Protein AF-A0A512NQJ3-F1 (afdb_monomer)

InterPro domains:
  IPR060101 SAM-like helix-hairpin-helix tandem [PF14520] (62-95)

Structure (mmCIF, N/CA/C/O backbone):
data_AF-A0A512NQJ3-F1
#
_entry.id   AF-A0A512NQJ3-F1
#
loop_
_atom_site.group_PDB
_atom_site.id
_atom_site.type_symbol
_atom_site.label_atom_id
_atom_site.label_alt_id
_atom_site.label_comp_id
_atom_site.label_asym_id
_atom_site.label_entity_id
_atom_site.label_seq_id
_atom_site.pdbx_PDB_ins_code
_atom_site.Cartn_x
_atom_site.Cartn_y
_atom_site.Cartn_z
_atom_site.occupancy
_atom_site.B_iso_or_equiv
_atom_site.auth_seq_id
_atom_site.auth_comp_id
_atom_site.auth_asym_id
_atom_site.auth_atom_id
_atom_site.pdbx_PDB_model_num
ATOM 1 N N . MET A 1 1 ? 47.624 7.031 15.031 1.00 38.72 1 MET A N 1
ATOM 2 C CA . MET A 1 1 ? 46.966 7.604 13.838 1.00 38.72 1 MET A CA 1
ATOM 3 C C . MET A 1 1 ? 46.244 6.471 13.135 1.00 38.72 1 MET A C 1
ATOM 5 O O . MET A 1 1 ? 46.886 5.537 12.681 1.00 38.72 1 MET A O 1
ATOM 9 N N . THR A 1 2 ? 44.918 6.468 13.208 1.00 45.22 2 THR A N 1
ATOM 10 C CA . THR A 1 2 ? 44.038 5.406 12.703 1.00 45.22 2 THR A CA 1
ATOM 11 C C . THR A 1 2 ? 44.011 5.401 11.178 1.00 45.22 2 THR A C 1
ATOM 13 O O . THR A 1 2 ? 43.742 6.432 10.567 1.00 45.22 2 THR A O 1
ATOM 16 N N . HIS A 1 3 ? 44.282 4.242 10.576 1.00 44.31 3 HIS A N 1
ATOM 17 C CA . HIS A 1 3 ? 44.116 4.017 9.144 1.00 44.31 3 HIS A CA 1
ATOM 18 C C . HIS A 1 3 ? 42.622 4.003 8.800 1.00 44.31 3 HIS A C 1
ATOM 20 O O . HIS A 1 3 ? 41.854 3.204 9.339 1.00 44.31 3 HIS A O 1
ATOM 26 N N . ASP A 1 4 ? 42.233 4.929 7.929 1.00 43.72 4 ASP A N 1
ATOM 27 C CA . ASP A 1 4 ? 40.879 5.102 7.420 1.00 43.72 4 ASP A CA 1
ATOM 28 C C . ASP A 1 4 ? 40.497 3.909 6.530 1.00 43.72 4 ASP A C 1
ATOM 30 O O . ASP A 1 4 ? 41.112 3.629 5.498 1.00 43.72 4 ASP A O 1
ATOM 34 N N . GLY A 1 5 ? 39.513 3.141 6.995 1.00 44.75 5 GLY A N 1
ATOM 35 C CA . GLY A 1 5 ? 38.993 1.972 6.305 1.00 44.75 5 GLY A CA 1
ATOM 36 C C . GLY A 1 5 ? 38.141 2.387 5.113 1.00 44.75 5 GLY A C 1
ATOM 37 O O . GLY A 1 5 ? 36.971 2.732 5.276 1.00 44.75 5 GLY A O 1
ATOM 38 N N . SER A 1 6 ? 38.712 2.270 3.913 1.00 49.16 6 SER A N 1
ATOM 39 C CA . SER A 1 6 ? 37.994 2.336 2.639 1.00 49.16 6 SER A CA 1
ATOM 40 C C . SER A 1 6 ? 36.882 1.286 2.589 1.00 49.16 6 SER A C 1
ATOM 42 O O . SER A 1 6 ? 37.095 0.133 2.219 1.00 49.16 6 SER A O 1
ATOM 44 N N . ARG A 1 7 ? 35.667 1.694 2.962 1.00 50.38 7 ARG A N 1
ATOM 45 C CA . ARG A 1 7 ? 34.440 0.937 2.712 1.00 50.38 7 ARG A CA 1
ATOM 46 C C . ARG A 1 7 ? 33.935 1.286 1.317 1.00 50.38 7 ARG A C 1
ATOM 48 O O . ARG A 1 7 ? 33.217 2.256 1.108 1.00 50.38 7 ARG A O 1
ATOM 55 N N . ASN A 1 8 ? 34.348 0.457 0.371 1.00 40.22 8 ASN A N 1
ATOM 56 C CA . ASN A 1 8 ? 33.602 0.051 -0.814 1.00 40.22 8 ASN A CA 1
ATOM 57 C C . ASN A 1 8 ? 32.075 0.092 -0.601 1.00 40.22 8 ASN A C 1
ATOM 59 O O . ASN A 1 8 ? 31.448 -0.864 -0.143 1.00 40.22 8 ASN A O 1
ATOM 63 N N . VAL A 1 9 ? 31.461 1.211 -0.985 1.00 37.66 9 VAL A N 1
ATOM 64 C CA . VAL A 1 9 ? 30.009 1.333 -1.102 1.00 37.66 9 VAL A CA 1
ATOM 65 C C . VAL A 1 9 ? 29.605 0.602 -2.379 1.00 37.66 9 VAL A C 1
ATOM 67 O O . VAL A 1 9 ? 29.498 1.193 -3.452 1.00 37.66 9 VAL A O 1
ATOM 70 N N . SER A 1 10 ? 29.414 -0.715 -2.279 1.00 43.06 10 SER A N 1
ATOM 71 C CA . SER A 1 10 ? 28.680 -1.480 -3.284 1.00 43.06 10 SER A CA 1
ATOM 72 C C . SER A 1 10 ? 27.276 -0.893 -3.363 1.00 43.06 10 SER A C 1
ATOM 74 O O . SER A 1 10 ? 26.396 -1.219 -2.566 1.00 43.06 10 SER A O 1
ATOM 76 N N . GLY A 1 11 ? 27.088 0.030 -4.306 1.00 42.88 11 GLY A N 1
ATOM 77 C CA . GLY A 1 11 ? 25.801 0.586 -4.679 1.00 42.88 11 GLY A CA 1
ATOM 78 C C . GLY A 1 11 ? 24.922 -0.526 -5.228 1.00 42.88 11 GLY A C 1
ATOM 79 O O . GLY A 1 11 ? 24.830 -0.714 -6.439 1.00 42.88 11 GLY A O 1
ATOM 80 N N . SER A 1 12 ? 24.271 -1.264 -4.329 1.00 46.34 12 SER A N 1
ATOM 81 C CA . SER A 1 12 ? 23.175 -2.166 -4.654 1.00 46.34 12 SER A CA 1
ATOM 82 C C . SER A 1 12 ? 21.998 -1.299 -5.090 1.00 46.34 12 SER A C 1
ATOM 84 O O . SER A 1 12 ? 21.125 -0.907 -4.313 1.00 46.34 12 SER A O 1
ATOM 86 N N . SER A 1 13 ? 22.055 -0.880 -6.353 1.00 47.25 13 SER A N 1
ATOM 87 C CA . SER A 1 13 ? 20.999 -0.148 -7.024 1.00 47.25 13 SER A CA 1
ATOM 88 C C . SER A 1 13 ? 19.839 -1.115 -7.216 1.00 47.25 13 SER A C 1
ATOM 90 O O . SER A 1 13 ? 19.710 -1.772 -8.245 1.00 47.25 13 SER A O 1
ATOM 92 N N . CYS A 1 14 ? 18.980 -1.210 -6.204 1.00 45.72 14 CYS A N 1
ATOM 93 C CA . CYS A 1 14 ? 17.673 -1.852 -6.293 1.00 45.72 14 CYS A CA 1
ATOM 94 C C . CYS A 1 14 ? 16.736 -1.006 -7.177 1.00 45.72 14 CYS A C 1
ATOM 96 O O . CYS A 1 14 ? 15.685 -0.546 -6.715 1.00 45.72 14 CYS A O 1
ATOM 98 N N . ASN A 1 15 ? 17.138 -0.754 -8.427 1.00 46.62 15 ASN A N 1
ATOM 99 C CA . ASN A 1 15 ? 16.336 -0.072 -9.429 1.00 46.62 15 ASN A CA 1
ATOM 100 C C . ASN A 1 15 ? 15.987 -1.038 -10.576 1.00 46.62 15 ASN A C 1
ATOM 102 O O . ASN A 1 15 ? 16.748 -1.149 -11.539 1.00 46.62 15 ASN A O 1
ATOM 106 N N . PRO A 1 16 ? 14.829 -1.717 -10.501 1.00 52.59 16 PRO A N 1
ATOM 107 C CA . PRO A 1 16 ? 14.355 -2.586 -11.576 1.00 52.59 16 PRO A CA 1
ATOM 108 C C . PRO A 1 16 ? 13.912 -1.816 -12.835 1.00 52.59 16 PRO A C 1
ATOM 110 O O . PRO A 1 16 ? 13.623 -2.442 -13.847 1.00 52.59 16 PRO A O 1
ATOM 113 N N . TYR A 1 17 ? 13.899 -0.478 -12.809 1.00 45.09 17 TYR A N 1
ATOM 114 C CA . TYR A 1 17 ? 13.427 0.371 -13.907 1.00 45.09 17 TYR A CA 1
ATOM 115 C C . TYR A 1 17 ? 14.551 1.178 -14.595 1.00 45.09 17 TYR A C 1
ATOM 117 O O . TYR A 1 17 ? 14.289 1.944 -15.517 1.00 45.09 17 TYR A O 1
ATOM 125 N N . ARG A 1 18 ? 15.822 1.013 -14.180 1.00 43.06 18 ARG A N 1
ATOM 126 C CA . ARG A 1 18 ? 17.003 1.704 -14.754 1.00 43.06 18 ARG A CA 1
ATOM 127 C C . ARG A 1 18 ? 17.745 0.867 -15.802 1.00 43.06 18 ARG A C 1
ATOM 129 O O . ARG A 1 18 ? 18.964 0.963 -15.922 1.00 43.06 18 ARG A O 1
ATOM 136 N N . ARG A 1 19 ? 17.045 0.022 -16.557 1.00 45.81 19 ARG A N 1
ATOM 137 C CA . ARG A 1 19 ? 17.604 -0.603 -17.763 1.00 45.81 19 ARG A CA 1
ATOM 138 C C . ARG A 1 19 ? 16.768 -0.174 -18.957 1.00 45.81 19 ARG A C 1
ATOM 140 O O . ARG A 1 19 ? 15.673 -0.680 -19.169 1.00 45.81 19 ARG A O 1
ATOM 147 N N . LYS A 1 20 ? 17.302 0.772 -19.736 1.00 47.50 20 LYS A N 1
ATOM 148 C CA . LYS A 1 20 ? 16.845 0.992 -21.109 1.00 47.50 20 LYS A CA 1
ATOM 149 C C . LYS A 1 20 ? 16.975 -0.346 -21.849 1.00 47.50 20 LYS A C 1
ATOM 151 O O . LYS A 1 20 ? 18.078 -0.875 -21.933 1.00 47.50 20 LYS A O 1
ATOM 156 N N . GLY A 1 21 ? 15.860 -0.874 -22.352 1.00 45.66 21 GLY A N 1
ATOM 157 C CA . GLY A 1 21 ? 15.870 -1.880 -23.417 1.00 45.66 21 GLY A CA 1
ATOM 158 C C . GLY A 1 21 ? 15.548 -3.333 -23.064 1.00 45.66 21 GLY A C 1
ATOM 159 O O . GLY A 1 21 ? 15.767 -4.178 -23.920 1.00 45.66 21 GLY A O 1
ATOM 160 N N . VAL A 1 22 ? 15.020 -3.669 -21.882 1.00 40.53 22 VAL A N 1
ATOM 161 C CA . VAL A 1 22 ? 14.538 -5.044 -21.639 1.00 40.53 22 VAL A CA 1
ATOM 162 C C . VAL A 1 22 ? 13.214 -5.011 -20.894 1.00 40.53 22 VAL A C 1
ATOM 164 O O . VAL A 1 22 ? 13.116 -4.411 -19.826 1.00 40.53 22 VAL A O 1
ATOM 167 N N . GLN A 1 23 ? 12.210 -5.671 -21.470 1.00 48.53 23 GLN A N 1
ATOM 168 C CA . GLN A 1 23 ? 10.960 -6.057 -20.829 1.00 48.53 23 GLN A CA 1
ATOM 169 C C . GLN A 1 23 ? 11.293 -6.814 -19.529 1.00 48.53 23 GLN A C 1
ATOM 171 O O . GLN A 1 23 ? 11.617 -7.998 -19.540 1.00 48.53 23 GLN A O 1
ATOM 176 N N . GLY A 1 24 ? 11.349 -6.084 -18.414 1.00 40.19 24 GLY A N 1
ATOM 177 C CA . GLY A 1 24 ? 11.672 -6.622 -17.095 1.00 40.19 24 GLY A CA 1
ATOM 178 C C . GLY A 1 24 ? 10.499 -7.415 -16.520 1.00 40.19 24 GLY A C 1
ATOM 179 O O . GLY A 1 24 ? 9.352 -7.173 -16.902 1.00 40.19 24 GLY A O 1
ATOM 180 N N . PRO A 1 25 ? 10.769 -8.373 -15.620 1.00 40.25 25 PRO A N 1
ATOM 181 C CA . PRO A 1 25 ? 9.851 -9.452 -15.317 1.00 40.25 25 PRO A CA 1
ATOM 182 C C . PRO A 1 25 ? 8.610 -8.914 -14.618 1.00 40.25 25 PRO A C 1
ATOM 184 O O . PRO A 1 25 ? 8.671 -8.278 -13.562 1.00 40.25 25 PRO A O 1
ATOM 187 N N . ILE A 1 26 ? 7.474 -9.228 -15.229 1.00 46.56 26 ILE A N 1
ATOM 188 C CA . ILE A 1 26 ? 6.162 -9.206 -14.609 1.00 46.56 26 ILE A CA 1
ATOM 189 C C . ILE A 1 26 ? 6.304 -9.959 -13.284 1.00 46.56 26 ILE A C 1
ATOM 191 O O . ILE A 1 26 ? 6.735 -11.114 -13.256 1.00 46.56 26 ILE A O 1
ATOM 195 N N . ILE A 1 27 ? 5.965 -9.305 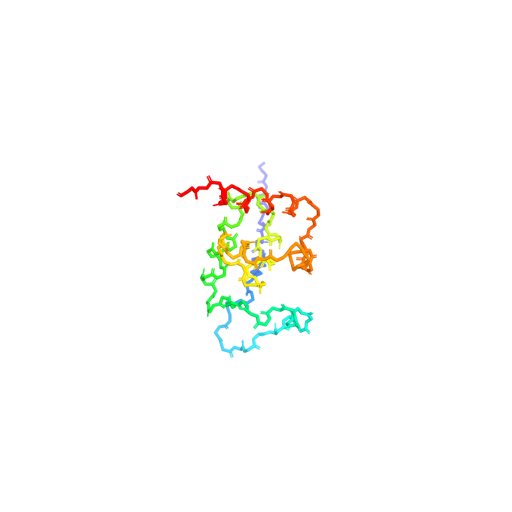-12.172 1.00 44.53 27 ILE A N 1
ATOM 196 C CA . ILE A 1 27 ? 5.646 -9.996 -10.923 1.00 44.53 27 ILE A CA 1
ATOM 197 C C . ILE A 1 27 ? 4.419 -10.856 -11.251 1.00 44.53 27 ILE A C 1
ATOM 199 O O . ILE A 1 27 ? 3.278 -10.425 -11.107 1.00 44.53 27 ILE A O 1
ATOM 203 N N . SER A 1 28 ? 4.685 -12.058 -11.764 1.00 46.81 28 SER A N 1
ATOM 204 C CA . SER A 1 28 ? 3.757 -12.984 -12.425 1.00 46.81 28 SER A CA 1
ATOM 205 C C . SER A 1 28 ? 2.675 -13.554 -11.494 1.00 46.81 28 SER A C 1
ATOM 207 O O . SER A 1 28 ? 1.936 -14.448 -11.888 1.00 46.81 28 SER A O 1
ATOM 209 N N . GLY A 1 29 ? 2.572 -13.061 -10.256 1.00 42.25 29 GLY A N 1
ATOM 210 C CA . GLY A 1 29 ? 1.616 -13.538 -9.255 1.00 42.25 29 GLY A CA 1
ATOM 211 C C . GLY A 1 29 ? 0.575 -12.516 -8.785 1.00 42.25 29 GLY A C 1
ATOM 212 O O . GLY A 1 29 ? -0.388 -12.921 -8.148 1.00 42.25 29 GLY A O 1
ATOM 213 N N . PHE A 1 30 ? 0.727 -11.213 -9.070 1.00 46.03 30 PHE A N 1
ATOM 214 C CA . PHE A 1 30 ? -0.210 -10.173 -8.579 1.00 46.03 30 PHE A CA 1
ATOM 215 C C . PHE A 1 30 ? -1.141 -9.603 -9.665 1.00 46.03 30 PHE A C 1
ATOM 217 O O . PHE A 1 30 ? -2.010 -8.763 -9.422 1.00 46.03 30 PHE A O 1
ATOM 224 N N . GLU A 1 31 ? -0.962 -10.064 -10.897 1.00 47.69 31 GLU A N 1
ATOM 225 C CA . GLU A 1 31 ? -1.637 -9.530 -12.079 1.00 47.69 31 GLU A CA 1
ATOM 226 C C . GLU A 1 31 ? -3.121 -9.931 -12.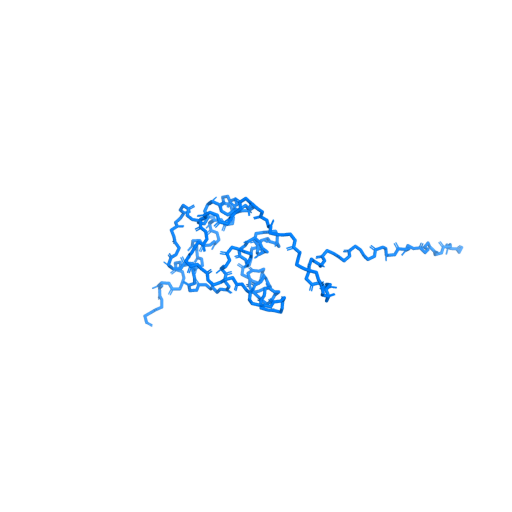171 1.00 47.69 31 GLU A C 1
ATOM 228 O O . GLU A 1 31 ? -3.890 -9.334 -12.920 1.00 47.69 31 GLU A O 1
ATOM 233 N N . ALA A 1 32 ? -3.560 -10.902 -11.363 1.00 45.62 32 ALA A N 1
ATOM 234 C CA . ALA A 1 32 ? -4.920 -11.429 -11.422 1.00 45.62 32 ALA A CA 1
ATOM 235 C C . ALA A 1 32 ? -5.987 -10.521 -10.772 1.00 45.62 32 ALA A C 1
ATOM 237 O O . ALA A 1 32 ? -7.134 -10.563 -11.208 1.00 45.62 32 ALA A O 1
ATOM 238 N N . MET A 1 33 ? -5.641 -9.675 -9.787 1.00 46.41 33 MET A N 1
ATOM 239 C CA . MET A 1 33 ? -6.625 -8.841 -9.057 1.00 46.41 33 MET A CA 1
ATOM 240 C C . MET A 1 33 ? -6.563 -7.340 -9.386 1.00 46.41 33 MET A C 1
ATOM 242 O O . MET A 1 33 ? -7.425 -6.580 -8.967 1.00 46.41 33 MET A O 1
ATOM 246 N N . SER A 1 34 ? -5.573 -6.894 -10.163 1.00 50.50 34 SER A N 1
ATOM 247 C CA . SER A 1 34 ? -5.314 -5.470 -10.450 1.00 50.50 34 SER A CA 1
ATOM 248 C C . SER A 1 34 ? -5.968 -4.953 -11.740 1.00 50.50 34 SER A C 1
ATOM 250 O O . SER A 1 34 ? -5.681 -3.837 -12.167 1.00 50.50 34 SER A O 1
ATOM 252 N N . ARG A 1 35 ? -6.871 -5.730 -12.357 1.00 48.91 35 ARG A N 1
ATOM 253 C CA . ARG A 1 35 ? -7.390 -5.506 -13.725 1.00 48.91 35 ARG A CA 1
ATOM 254 C C . ARG A 1 35 ? -8.111 -4.167 -13.969 1.00 48.91 35 ARG A C 1
ATOM 256 O O . ARG A 1 35 ? -8.402 -3.870 -15.119 1.00 48.91 35 ARG A O 1
ATOM 263 N N . VAL A 1 36 ? -8.372 -3.356 -12.940 1.00 56.59 36 VAL A N 1
ATOM 264 C CA . VAL A 1 36 ? -9.073 -2.060 -13.064 1.00 56.59 36 VAL A CA 1
ATOM 265 C C . VAL A 1 36 ? -8.161 -0.847 -12.800 1.00 56.59 36 VAL A C 1
ATOM 267 O O . VAL A 1 36 ? -8.533 0.276 -13.126 1.00 56.59 36 VAL A O 1
ATOM 270 N N . ARG A 1 37 ? -6.952 -1.022 -12.242 1.00 66.25 37 ARG A N 1
ATOM 271 C CA . ARG A 1 37 ? -6.116 0.115 -11.805 1.00 66.25 37 ARG A CA 1
ATOM 272 C C . ARG A 1 37 ? -5.021 0.467 -12.804 1.00 66.25 37 ARG A C 1
ATOM 274 O O . ARG A 1 37 ? -4.314 -0.405 -13.305 1.00 66.25 37 ARG A O 1
ATOM 281 N N . HIS A 1 38 ? -4.855 1.767 -13.044 1.00 71.50 38 HIS A N 1
ATOM 282 C CA . HIS A 1 38 ? -3.806 2.311 -13.900 1.00 71.50 38 HIS A CA 1
ATOM 283 C C . HIS A 1 38 ? -2.426 2.006 -13.296 1.00 71.50 38 HIS A C 1
ATOM 285 O O . HIS A 1 38 ? -2.046 2.562 -12.263 1.00 71.50 38 HIS A O 1
ATOM 291 N N . LYS A 1 39 ? -1.675 1.093 -13.925 1.00 76.38 39 LYS A N 1
ATOM 292 C CA . LYS A 1 39 ? -0.279 0.831 -13.552 1.00 76.38 39 LYS A CA 1
ATOM 293 C C . LYS A 1 39 ? 0.558 2.083 -13.852 1.00 76.38 39 LYS A C 1
ATOM 295 O O . LYS A 1 39 ? 0.296 2.746 -14.853 1.00 76.38 39 LYS A O 1
ATOM 300 N N . PRO A 1 40 ? 1.565 2.410 -13.023 1.00 76.75 40 PRO A N 1
ATOM 301 C CA . PRO A 1 40 ? 2.448 3.530 -13.312 1.00 76.75 40 PRO A CA 1
ATOM 302 C C . PRO A 1 40 ? 3.107 3.326 -14.680 1.00 76.75 40 PRO A C 1
ATOM 304 O O . PRO A 1 40 ? 3.682 2.274 -14.960 1.00 76.75 40 PRO A O 1
ATOM 307 N N . SER A 1 41 ? 3.001 4.345 -15.523 1.00 78.81 41 SER A N 1
ATOM 308 C CA . SER A 1 41 ? 3.490 4.359 -16.904 1.00 78.81 41 SER A CA 1
ATOM 309 C C . SER A 1 41 ? 4.997 4.624 -16.996 1.00 78.81 41 SER A C 1
ATOM 311 O O . SER A 1 41 ? 5.629 4.337 -18.011 1.00 78.81 41 SER A O 1
ATOM 313 N N . SER A 1 42 ? 5.589 5.148 -15.918 1.00 82.62 42 SER A N 1
ATOM 314 C CA . SER A 1 42 ? 7.002 5.512 -15.825 1.00 82.62 42 SER A CA 1
ATOM 315 C C . SER A 1 42 ? 7.575 5.220 -14.437 1.00 82.62 42 SER A C 1
ATOM 317 O O . SER A 1 42 ? 6.870 5.234 -13.423 1.00 82.62 42 SER A O 1
ATOM 319 N N . PHE A 1 43 ? 8.896 5.022 -14.385 1.00 82.19 43 PHE A N 1
ATOM 320 C CA . PHE A 1 43 ? 9.645 4.957 -13.131 1.00 82.19 43 PHE A CA 1
ATOM 321 C C . PHE A 1 43 ? 9.415 6.190 -12.259 1.00 82.19 43 PHE A C 1
ATOM 323 O O . PHE A 1 43 ? 9.299 6.066 -11.044 1.00 82.19 43 PHE A O 1
ATOM 330 N N . GLU A 1 44 ? 9.365 7.371 -12.872 1.00 85.56 44 GLU A N 1
ATOM 331 C CA . GLU A 1 44 ? 9.209 8.626 -12.146 1.00 85.56 44 GLU A CA 1
ATOM 332 C C . GLU A 1 44 ? 7.846 8.698 -11.456 1.00 85.56 44 GLU A C 1
ATOM 334 O O . GLU A 1 44 ? 7.772 9.014 -10.273 1.00 85.56 44 GLU A O 1
ATOM 339 N N . GLU A 1 45 ? 6.786 8.277 -12.145 1.00 83.44 45 GLU A N 1
ATOM 340 C CA . GLU A 1 45 ? 5.438 8.180 -11.584 1.00 83.44 45 GLU A CA 1
ATOM 341 C C . GLU A 1 45 ? 5.383 7.182 -10.417 1.00 83.44 45 GLU A C 1
ATOM 343 O O . GLU A 1 45 ? 4.902 7.511 -9.331 1.00 83.44 45 GLU A O 1
ATOM 348 N N . TYR A 1 46 ? 5.965 5.991 -10.596 1.00 89.00 46 TYR A N 1
ATOM 349 C CA . TYR A 1 46 ? 6.109 4.995 -9.530 1.00 89.00 46 TYR A CA 1
ATOM 350 C C . TYR A 1 46 ? 6.894 5.539 -8.321 1.00 89.00 46 TYR A C 1
ATOM 352 O O . TYR A 1 46 ? 6.516 5.3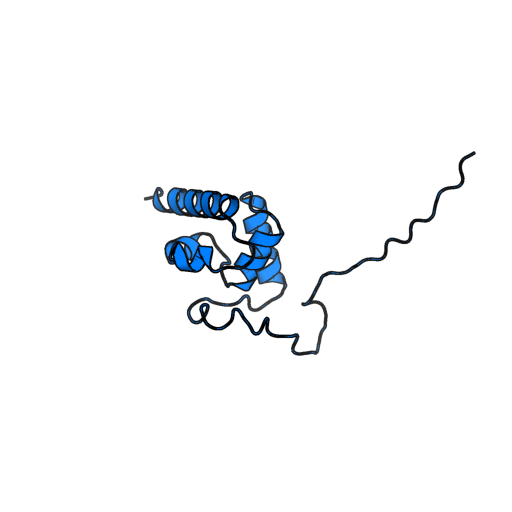13 -7.165 1.00 89.00 46 TYR A O 1
ATOM 360 N N . TRP A 1 47 ? 8.002 6.240 -8.567 1.00 88.88 47 TRP A N 1
ATOM 361 C CA . TRP A 1 47 ? 8.880 6.770 -7.528 1.00 88.88 47 TRP A CA 1
ATOM 362 C C . TRP A 1 47 ? 8.199 7.890 -6.746 1.00 88.88 47 TRP A C 1
ATOM 364 O O . TRP A 1 47 ? 8.205 7.866 -5.513 1.00 88.88 47 TRP A O 1
ATOM 374 N N . LEU A 1 48 ? 7.563 8.830 -7.448 1.00 91.69 48 LEU A N 1
ATOM 375 C CA . LEU A 1 48 ? 6.793 9.915 -6.851 1.00 91.69 48 LEU A CA 1
ATOM 376 C C . LEU A 1 48 ? 5.629 9.370 -6.020 1.00 91.69 48 LEU A C 1
ATOM 378 O O . LEU A 1 48 ? 5.458 9.795 -4.876 1.00 91.69 48 LEU A O 1
ATOM 382 N N . ALA A 1 49 ? 4.891 8.382 -6.536 1.00 89.31 49 ALA A N 1
ATOM 383 C CA . ALA A 1 49 ? 3.824 7.710 -5.797 1.00 89.31 49 ALA A CA 1
ATOM 384 C C . ALA A 1 49 ? 4.357 7.024 -4.530 1.00 89.31 49 ALA A C 1
ATOM 386 O O . ALA A 1 49 ? 3.853 7.255 -3.431 1.00 89.31 49 ALA A O 1
ATOM 387 N N . SER A 1 50 ? 5.437 6.246 -4.650 1.00 89.38 50 SER A N 1
ATOM 388 C CA . SER A 1 50 ? 6.079 5.585 -3.505 1.00 89.38 50 SER A CA 1
ATOM 389 C C . SER A 1 50 ? 6.502 6.602 -2.437 1.00 89.38 50 SER A C 1
ATOM 391 O O . SER A 1 50 ? 6.224 6.420 -1.251 1.00 89.38 50 SER A O 1
ATOM 393 N N . LYS A 1 51 ? 7.105 7.725 -2.842 1.00 92.25 51 LYS A N 1
ATOM 394 C CA . LYS A 1 51 ? 7.520 8.785 -1.914 1.00 92.25 51 LYS A CA 1
ATOM 395 C C . LYS A 1 51 ? 6.345 9.513 -1.277 1.00 92.25 51 LYS A C 1
ATOM 397 O O . LYS A 1 51 ? 6.416 9.865 -0.099 1.00 92.25 51 LYS A O 1
ATOM 402 N N . ALA A 1 52 ? 5.260 9.722 -2.016 1.00 91.94 52 ALA A N 1
ATOM 403 C CA . ALA A 1 52 ? 4.037 10.299 -1.474 1.00 91.94 52 ALA A CA 1
ATOM 404 C C . ALA A 1 52 ? 3.436 9.412 -0.371 1.00 91.94 52 ALA A C 1
ATOM 406 O O . ALA A 1 52 ? 2.979 9.930 0.649 1.00 91.94 52 ALA A O 1
ATOM 407 N N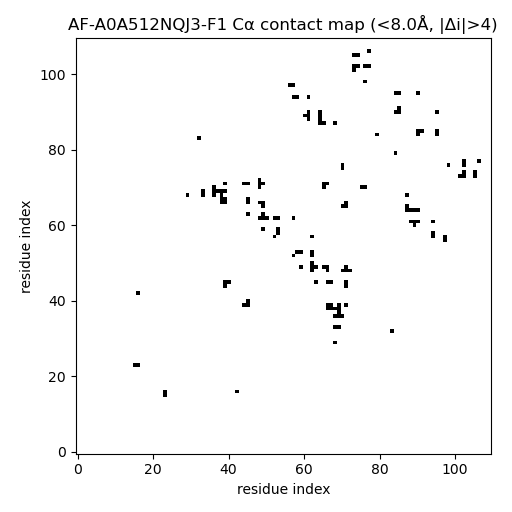 . TRP A 1 53 ? 3.491 8.089 -0.536 1.00 92.62 53 TRP A N 1
ATOM 408 C CA . TRP A 1 53 ? 3.055 7.123 0.473 1.00 92.62 53 TRP A CA 1
ATOM 409 C C . TRP A 1 53 ? 3.964 7.081 1.704 1.00 92.62 53 TRP A C 1
ATOM 411 O O . TRP A 1 53 ? 3.461 7.093 2.828 1.00 92.62 53 TRP A O 1
ATOM 421 N N . GLU A 1 54 ? 5.286 7.114 1.524 1.00 92.31 54 GLU A N 1
ATOM 422 C CA . GLU A 1 54 ? 6.233 7.198 2.647 1.00 92.31 54 GLU A CA 1
ATOM 423 C C . GLU A 1 54 ? 6.018 8.467 3.484 1.00 92.31 54 GLU A C 1
ATOM 425 O O . GLU A 1 54 ? 5.957 8.402 4.710 1.00 92.31 54 GLU A O 1
ATOM 430 N N . ARG A 1 55 ? 5.802 9.620 2.832 1.00 91.06 55 ARG A N 1
ATOM 431 C CA . ARG A 1 55 ? 5.489 10.893 3.512 1.00 91.06 55 ARG A CA 1
ATOM 432 C C . ARG A 1 55 ? 4.192 10.846 4.324 1.00 91.06 55 ARG A C 1
ATOM 434 O O . ARG A 1 55 ? 4.016 11.642 5.238 1.00 91.06 55 ARG A O 1
ATOM 441 N N . LYS A 1 56 ? 3.286 9.920 4.003 1.00 88.69 56 LYS A N 1
ATOM 442 C CA . LYS A 1 56 ? 2.040 9.675 4.746 1.00 88.69 56 LYS A CA 1
ATOM 443 C C . LYS A 1 56 ? 2.215 8.679 5.899 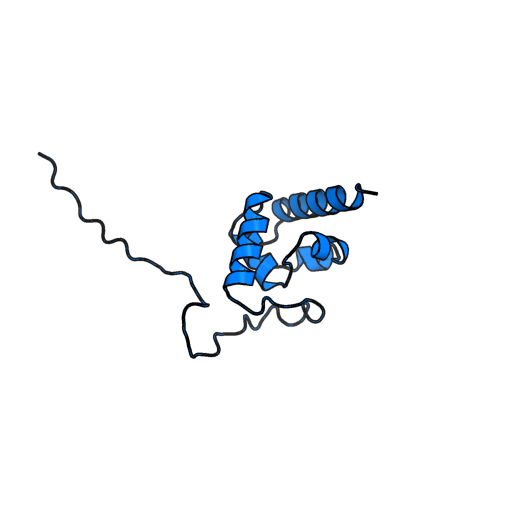1.00 88.69 56 LYS A C 1
ATOM 445 O O . LYS A 1 56 ? 1.232 8.324 6.543 1.00 88.69 56 LYS A O 1
ATOM 450 N N . GLY A 1 57 ? 3.447 8.246 6.167 1.00 90.56 57 GLY A N 1
ATOM 451 C CA . GLY A 1 57 ? 3.794 7.368 7.283 1.00 90.56 57 GLY A CA 1
ATOM 452 C C . GLY A 1 57 ? 3.774 5.879 6.945 1.00 90.56 57 GLY A C 1
ATOM 453 O O . GLY A 1 57 ? 3.844 5.055 7.856 1.00 90.56 57 GLY A O 1
ATOM 454 N N . LEU A 1 58 ? 3.673 5.504 5.665 1.00 90.50 58 LEU A N 1
ATOM 455 C CA . LEU A 1 58 ? 3.767 4.099 5.276 1.00 90.50 58 LEU A CA 1
ATOM 456 C C . LEU A 1 58 ? 5.228 3.631 5.227 1.00 90.50 58 LEU A C 1
ATOM 458 O O . LEU A 1 58 ? 6.088 4.360 4.731 1.00 90.50 58 LEU A O 1
ATOM 462 N N . PRO A 1 59 ? 5.524 2.395 5.668 1.00 90.19 59 PRO A N 1
ATOM 463 C CA . PRO A 1 59 ? 6.837 1.797 5.463 1.00 90.19 59 PRO A CA 1
ATOM 464 C C . PRO A 1 59 ? 7.183 1.715 3.972 1.00 90.19 59 PRO A C 1
ATOM 466 O O . PRO A 1 59 ? 6.317 1.396 3.155 1.00 90.19 59 PRO A O 1
ATOM 469 N N . LEU A 1 60 ? 8.461 1.900 3.623 1.00 88.69 60 LEU A N 1
ATOM 470 C CA . LEU A 1 60 ? 8.948 1.864 2.236 1.00 88.69 60 LEU A CA 1
ATOM 471 C C . LEU A 1 60 ? 8.482 0.614 1.469 1.00 88.69 60 LEU A C 1
ATOM 473 O O . LEU A 1 60 ? 8.068 0.710 0.317 1.00 88.69 60 LEU A O 1
ATOM 477 N N . GLY A 1 61 ? 8.521 -0.563 2.100 1.00 88.06 61 GLY A N 1
ATOM 478 C CA . GLY A 1 61 ? 8.067 -1.808 1.471 1.00 88.06 61 GLY A CA 1
ATOM 479 C C . GLY A 1 61 ? 6.586 -1.776 1.083 1.00 88.06 61 GLY A C 1
ATOM 480 O O . GLY A 1 61 ? 6.232 -2.183 -0.020 1.00 88.06 61 GLY A O 1
ATOM 481 N N . THR A 1 62 ? 5.736 -1.234 1.955 1.00 89.50 62 THR A N 1
ATOM 482 C CA . THR A 1 62 ? 4.301 -1.059 1.703 1.00 89.50 62 THR A CA 1
ATOM 483 C C . THR A 1 62 ? 4.054 0.013 0.641 1.00 89.50 62 THR A C 1
ATOM 485 O O . THR A 1 62 ? 3.255 -0.196 -0.264 1.00 89.50 62 THR A O 1
ATOM 488 N N . ALA A 1 63 ? 4.774 1.135 0.706 1.00 90.69 63 ALA A N 1
ATOM 489 C CA . ALA A 1 63 ? 4.660 2.226 -0.260 1.00 90.69 63 ALA A CA 1
ATOM 490 C C . ALA A 1 63 ? 4.973 1.774 -1.698 1.00 90.69 63 ALA A C 1
ATOM 492 O O . ALA A 1 63 ? 4.219 2.071 -2.624 1.00 90.69 63 ALA A O 1
ATOM 493 N N . ARG A 1 64 ? 6.048 0.994 -1.879 1.00 90.06 64 ARG A N 1
ATOM 494 C CA . ARG A 1 64 ? 6.418 0.420 -3.184 1.00 90.06 64 ARG A CA 1
ATOM 495 C C . ARG A 1 64 ? 5.390 -0.604 -3.663 1.00 90.06 64 ARG A C 1
ATOM 497 O O . ARG A 1 64 ? 5.075 -0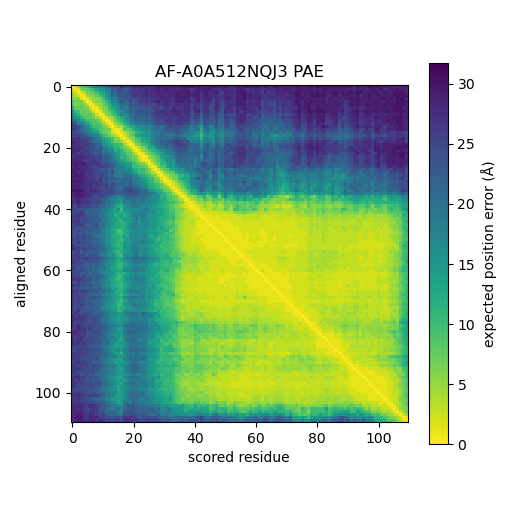.638 -4.848 1.00 90.06 64 ARG A O 1
ATOM 504 N N . ALA A 1 65 ? 4.867 -1.429 -2.753 1.00 89.50 65 ALA A N 1
ATOM 505 C CA . ALA A 1 65 ? 3.847 -2.420 -3.086 1.00 89.50 65 ALA A CA 1
ATOM 506 C 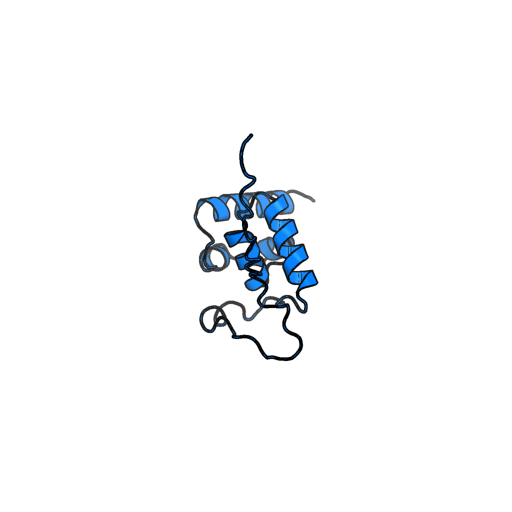C . ALA A 1 65 ? 2.540 -1.765 -3.558 1.00 89.5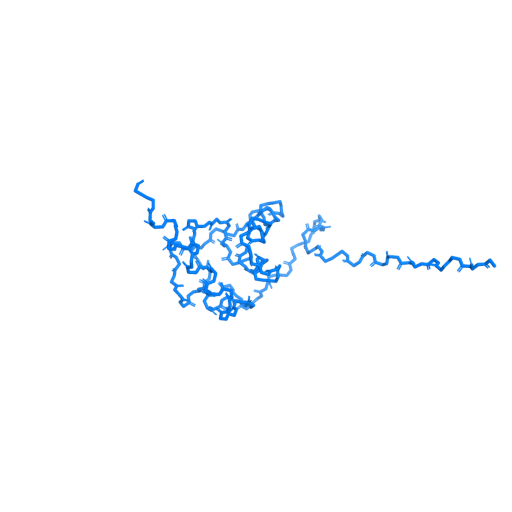0 65 ALA A C 1
ATOM 508 O O . ALA A 1 65 ? 1.965 -2.216 -4.542 1.00 89.50 65 ALA A O 1
ATOM 509 N N . LEU A 1 66 ? 2.124 -0.665 -2.923 1.00 88.94 66 LEU A N 1
ATOM 510 C CA . LEU A 1 66 ? 0.967 0.128 -3.346 1.00 88.94 66 LEU A CA 1
ATOM 511 C C . LEU A 1 66 ? 1.163 0.732 -4.736 1.00 88.94 66 LEU A C 1
ATOM 513 O O . LEU A 1 66 ? 0.305 0.557 -5.598 1.00 88.94 66 LEU A O 1
ATOM 517 N N . ALA A 1 67 ? 2.309 1.372 -4.982 1.00 89.81 67 ALA A N 1
ATOM 518 C CA . ALA A 1 67 ? 2.612 1.937 -6.295 1.00 89.81 67 ALA A CA 1
ATOM 519 C C . ALA A 1 67 ? 2.628 0.855 -7.393 1.00 89.81 67 ALA A C 1
ATOM 521 O O . ALA A 1 67 ? 2.062 1.054 -8.465 1.00 89.81 67 ALA A O 1
ATOM 522 N N . ASN A 1 68 ? 3.195 -0.324 -7.108 1.00 86.56 68 ASN A N 1
ATOM 523 C CA . ASN A 1 68 ? 3.173 -1.468 -8.027 1.00 86.56 68 ASN A CA 1
ATOM 524 C C . ASN A 1 68 ? 1.762 -2.042 -8.247 1.00 86.56 68 ASN A C 1
ATOM 526 O O . ASN A 1 68 ? 1.471 -2.547 -9.327 1.00 86.56 68 ASN A O 1
ATOM 530 N N . ALA A 1 69 ? 0.892 -1.967 -7.239 1.00 85.38 69 ALA A N 1
ATOM 531 C CA . ALA A 1 69 ? -0.506 -2.384 -7.323 1.00 85.38 69 ALA A CA 1
ATOM 532 C C . ALA A 1 69 ? -1.416 -1.337 -8.005 1.00 85.38 69 ALA A C 1
ATOM 534 O O . ALA A 1 69 ? -2.623 -1.555 -8.102 1.00 85.38 69 ALA A O 1
ATOM 535 N N . GLY A 1 70 ? -0.860 -0.214 -8.478 1.00 87.38 70 GLY A N 1
ATOM 536 C CA . GLY A 1 70 ? -1.609 0.845 -9.165 1.00 87.38 70 GLY A CA 1
ATOM 537 C C . GLY A 1 70 ? -2.312 1.830 -8.227 1.00 87.38 70 GLY A C 1
ATOM 538 O O . GLY A 1 70 ? -3.242 2.512 -8.640 1.00 87.38 70 GLY A O 1
ATOM 539 N N . PHE A 1 71 ? -1.898 1.906 -6.959 1.00 88.81 71 PHE A N 1
ATOM 540 C CA . PHE A 1 71 ? -2.359 2.920 -6.009 1.00 88.81 71 PHE A CA 1
ATOM 541 C C . PHE A 1 71 ? -1.367 4.076 -6.015 1.00 88.81 71 PHE A C 1
ATOM 543 O O . PHE A 1 71 ? -0.345 4.046 -5.322 1.00 88.81 71 PHE A O 1
ATOM 550 N N . LEU A 1 72 ? -1.644 5.092 -6.822 1.00 87.94 72 LEU A N 1
ATOM 551 C CA . LEU A 1 72 ? -0.734 6.214 -7.042 1.00 87.94 72 LEU A CA 1
ATOM 552 C C . LEU A 1 72 ? -1.105 7.419 -6.170 1.00 87.94 72 LEU A C 1
ATOM 554 O O . LEU A 1 72 ? -0.246 8.236 -5.834 1.00 87.94 72 LEU A O 1
ATOM 558 N N . LYS A 1 73 ? -2.378 7.524 -5.774 1.00 88.56 73 LYS A N 1
ATOM 559 C CA . LYS A 1 73 ? -2.947 8.647 -5.021 1.00 88.56 73 LYS A CA 1
ATOM 560 C C . LYS A 1 73 ? -3.868 8.155 -3.902 1.00 88.56 73 LYS A C 1
ATOM 562 O O . LYS A 1 73 ? -4.319 7.017 -3.880 1.00 88.56 73 LYS A O 1
ATOM 567 N N . VAL A 1 74 ? -4.184 9.048 -2.961 1.00 85.88 74 VAL A N 1
ATOM 568 C CA . VAL A 1 74 ? -5.132 8.742 -1.868 1.00 85.88 74 VAL A CA 1
ATOM 569 C C . VAL A 1 74 ? -6.547 8.515 -2.384 1.00 85.88 74 VAL A C 1
ATOM 571 O O . VAL A 1 74 ? -7.284 7.741 -1.787 1.00 85.88 74 VAL A O 1
ATOM 574 N N . ASP A 1 75 ? -6.920 9.154 -3.492 1.00 84.50 75 ASP A N 1
ATOM 575 C CA . ASP A 1 75 ? -8.243 8.964 -4.087 1.00 84.50 75 ASP A CA 1
ATOM 576 C C . ASP A 1 75 ? -8.452 7.514 -4.557 1.00 84.50 75 ASP A C 1
ATOM 578 O O . ASP A 1 75 ? -9.517 6.944 -4.338 1.00 84.50 75 ASP A O 1
ATOM 582 N N . ASP A 1 76 ? -7.382 6.849 -5.010 1.00 83.81 76 ASP A N 1
ATOM 583 C CA . ASP A 1 76 ? -7.409 5.429 -5.376 1.00 83.81 76 ASP A CA 1
ATOM 584 C C . ASP A 1 76 ? -7.775 4.524 -4.186 1.00 83.81 76 ASP A C 1
ATOM 586 O O . ASP A 1 76 ? -8.278 3.417 -4.386 1.00 83.81 76 ASP A O 1
ATOM 590 N N . LEU A 1 77 ? -7.546 4.965 -2.940 1.00 83.12 77 LEU A N 1
ATOM 591 C CA . LEU A 1 77 ? -7.975 4.223 -1.748 1.00 83.12 77 LEU A CA 1
ATOM 592 C C . LEU A 1 77 ? -9.486 4.289 -1.530 1.00 83.12 77 LEU A C 1
ATOM 594 O O . LEU A 1 77 ? -10.031 3.381 -0.914 1.00 83.12 77 LEU A O 1
ATOM 598 N N . ARG A 1 78 ? -10.171 5.330 -2.018 1.00 78.56 78 ARG A N 1
ATOM 599 C CA . ARG A 1 78 ? -11.623 5.494 -1.824 1.00 78.56 78 ARG A CA 1
ATOM 600 C C . ARG A 1 78 ? -12.409 4.468 -2.625 1.00 78.56 78 ARG A C 1
ATOM 602 O O . ARG A 1 78 ? -13.402 3.943 -2.137 1.00 78.56 78 ARG A O 1
ATOM 609 N N . SER A 1 79 ? -11.928 4.167 -3.827 1.00 76.31 79 SER A N 1
ATOM 610 C CA . SER A 1 79 ? -12.499 3.140 -4.701 1.00 76.31 79 SER A CA 1
ATOM 611 C C . SER A 1 79 ? -12.023 1.729 -4.342 1.00 76.31 79 SER A C 1
ATOM 613 O O . SER A 1 79 ? -12.437 0.767 -4.979 1.00 76.31 79 SER A O 1
ATOM 615 N N . ALA A 1 80 ? -11.125 1.589 -3.359 1.00 81.25 80 ALA A N 1
ATOM 616 C CA . ALA A 1 80 ? -10.560 0.309 -2.957 1.00 81.25 80 ALA A CA 1
ATOM 617 C C . ALA A 1 80 ? -11.402 -0.397 -1.906 1.00 81.25 80 ALA A C 1
ATOM 619 O O . ALA A 1 80 ? -11.746 0.186 -0.878 1.00 81.25 80 ALA A O 1
ATOM 620 N N . ASN A 1 81 ? -11.639 -1.691 -2.106 1.00 79.94 81 ASN A N 1
ATOM 621 C CA . ASN A 1 81 ? -12.189 -2.521 -1.040 1.00 79.94 81 ASN A CA 1
ATOM 622 C C . ASN A 1 81 ? -11.084 -2.892 -0.028 1.00 79.94 81 ASN A C 1
ATOM 624 O O . ASN A 1 81 ? -9.919 -3.077 -0.387 1.00 79.94 81 ASN A O 1
ATOM 628 N N . ALA A 1 82 ? -11.447 -3.065 1.243 1.00 77.88 82 ALA A N 1
ATOM 629 C CA . ALA A 1 82 ? -10.543 -3.531 2.293 1.00 77.88 82 ALA A CA 1
ATOM 630 C C . ALA A 1 82 ? -9.871 -4.869 1.928 1.00 77.88 82 ALA A C 1
ATOM 632 O O . ALA A 1 82 ? -8.689 -5.060 2.211 1.00 77.88 82 ALA A O 1
ATOM 633 N N . LEU A 1 83 ? -10.597 -5.765 1.246 1.00 79.31 83 LEU A N 1
ATOM 634 C CA . LEU A 1 83 ? -10.050 -7.027 0.737 1.00 79.31 83 LEU A CA 1
ATOM 635 C C . LEU A 1 83 ? -8.992 -6.816 -0.354 1.00 79.31 83 LEU A C 1
ATOM 637 O O . LEU A 1 83 ? -7.970 -7.498 -0.342 1.00 79.31 83 LEU A O 1
ATOM 641 N N . GLU A 1 84 ? -9.188 -5.847 -1.256 1.00 81.12 84 GLU A N 1
ATOM 642 C CA . GLU A 1 84 ? -8.186 -5.516 -2.277 1.00 81.12 84 GLU A CA 1
ATOM 643 C C . GLU A 1 84 ? -6.903 -5.013 -1.616 1.00 81.12 84 GLU A C 1
ATOM 645 O O . GLU A 1 84 ? -5.821 -5.502 -1.927 1.00 81.12 84 GLU A O 1
ATOM 650 N N . LEU A 1 85 ? -7.012 -4.098 -0.648 1.00 81.81 85 LEU A N 1
ATOM 651 C CA . LEU A 1 85 ? -5.856 -3.576 0.084 1.00 81.81 85 LEU A CA 1
ATOM 652 C C . LEU A 1 85 ? -5.132 -4.666 0.880 1.00 81.81 85 LEU A C 1
ATOM 654 O O . LEU A 1 85 ? -3.903 -4.695 0.899 1.00 81.81 85 LEU A O 1
ATOM 658 N N . ALA A 1 86 ? -5.881 -5.569 1.518 1.00 82.62 86 ALA A N 1
ATOM 659 C CA . ALA A 1 86 ? -5.322 -6.680 2.286 1.00 82.62 86 ALA A CA 1
ATOM 660 C C . ALA A 1 86 ? -4.639 -7.736 1.404 1.00 82.62 86 ALA A C 1
ATOM 662 O O . ALA A 1 86 ? -3.750 -8.441 1.878 1.00 82.62 86 ALA A O 1
ATOM 663 N N . SER A 1 87 ? -5.030 -7.836 0.130 1.00 83.44 87 SER A N 1
ATOM 664 C CA . SER A 1 87 ? -4.405 -8.753 -0.824 1.00 83.44 87 SER A CA 1
ATOM 665 C C . SER A 1 87 ? -3.004 -8.296 -1.248 1.00 83.44 87 SER A C 1
ATOM 667 O O . SER A 1 87 ? -2.180 -9.125 -1.632 1.00 83.44 87 SER A O 1
ATOM 669 N N . ILE A 1 88 ? -2.698 -6.994 -1.144 1.00 84.31 88 ILE A N 1
ATOM 670 C CA . ILE A 1 88 ? -1.421 -6.428 -1.588 1.00 84.31 88 ILE A CA 1
ATOM 671 C C . ILE A 1 88 ? -0.273 -6.984 -0.731 1.00 84.31 88 ILE A C 1
ATOM 673 O O . ILE A 1 88 ? -0.273 -6.845 0.498 1.00 84.31 88 ILE A O 1
ATOM 677 N N . PRO A 1 89 ? 0.770 -7.563 -1.349 1.00 79.25 89 PRO A N 1
ATOM 678 C CA . PRO A 1 89 ? 1.902 -8.090 -0.608 1.00 79.25 89 PRO A CA 1
ATOM 679 C C . PRO A 1 89 ? 2.560 -6.981 0.215 1.00 79.25 89 PRO A C 1
ATOM 681 O O . PRO A 1 89 ? 2.707 -5.850 -0.237 1.00 79.25 89 PRO A O 1
ATOM 684 N N . ARG A 1 90 ? 3.011 -7.316 1.429 1.00 83.62 90 ARG A N 1
ATOM 685 C CA . ARG A 1 90 ? 3.614 -6.367 2.392 1.00 83.62 90 ARG A CA 1
ATOM 686 C C . ARG A 1 90 ? 2.642 -5.337 2.989 1.00 83.62 90 ARG A C 1
ATOM 688 O O . ARG A 1 90 ? 3.085 -4.502 3.783 1.00 83.62 90 ARG A O 1
ATOM 695 N N . VAL A 1 91 ? 1.345 -5.405 2.682 1.00 84.69 91 VAL A N 1
ATOM 696 C CA . VAL A 1 91 ? 0.310 -4.671 3.418 1.00 84.69 91 VAL A CA 1
ATOM 697 C C . VAL A 1 91 ? -0.137 -5.515 4.616 1.00 84.69 91 VAL A C 1
ATOM 699 O O . VAL A 1 91 ? -0.969 -6.406 4.524 1.00 84.69 91 VAL A O 1
ATOM 702 N N . GLY A 1 92 ? 0.469 -5.252 5.775 1.00 84.12 92 GLY A N 1
ATOM 703 C CA . GLY A 1 92 ? 0.073 -5.846 7.054 1.00 84.12 92 GLY A CA 1
ATOM 704 C C . GLY A 1 92 ? -0.966 -5.014 7.816 1.00 84.12 92 GLY A C 1
ATOM 705 O O . GLY A 1 92 ? -1.325 -3.904 7.418 1.00 84.12 92 GLY A O 1
ATOM 706 N N . ARG A 1 93 ? -1.385 -5.509 8.990 1.00 85.19 93 ARG A N 1
ATOM 707 C CA . ARG A 1 93 ? -2.387 -4.860 9.866 1.00 85.19 93 ARG A CA 1
ATOM 708 C C . ARG A 1 93 ? -2.070 -3.391 10.183 1.00 85.19 93 ARG A C 1
ATOM 710 O O . ARG A 1 93 ? -2.952 -2.542 10.115 1.00 85.19 93 ARG A O 1
ATOM 717 N N . LYS A 1 94 ? -0.804 -3.076 10.490 1.00 86.88 94 LYS A N 1
ATOM 718 C CA . LYS A 1 94 ? -0.366 -1.701 10.807 1.00 86.88 94 LYS A CA 1
ATOM 719 C C . LYS A 1 94 ? -0.523 -0.758 9.612 1.00 86.88 94 LYS A C 1
ATOM 721 O O . LYS A 1 94 ? -1.062 0.332 9.760 1.00 86.88 94 LYS A O 1
ATOM 726 N N . SER A 1 95 ? -0.085 -1.185 8.429 1.00 87.62 95 SER A N 1
ATOM 727 C CA . SER A 1 95 ? -0.254 -0.408 7.199 1.00 87.62 95 SER A CA 1
ATOM 728 C C . SER A 1 95 ? -1.720 -0.267 6.798 1.00 87.62 95 SER A C 1
ATOM 730 O O . SER A 1 95 ? -2.106 0.825 6.403 1.00 87.62 95 SER A O 1
ATOM 732 N N . LEU A 1 96 ? -2.549 -1.307 6.960 1.00 86.56 96 LEU A N 1
ATOM 733 C CA . LEU A 1 96 ? -3.994 -1.206 6.715 1.00 86.56 96 LEU A CA 1
ATOM 734 C C . LEU A 1 96 ? -4.637 -0.147 7.606 1.00 86.56 96 LEU A C 1
ATOM 736 O O . LEU A 1 96 ? -5.376 0.692 7.108 1.00 86.56 96 LEU A O 1
ATOM 740 N N . ALA A 1 97 ? -4.304 -0.117 8.899 1.00 89.12 97 ALA A N 1
ATOM 741 C CA . ALA A 1 97 ? -4.821 0.908 9.804 1.00 89.12 97 ALA A CA 1
ATOM 742 C C . ALA A 1 97 ? -4.448 2.334 9.355 1.00 89.12 97 ALA A C 1
ATOM 744 O O . ALA A 1 97 ? -5.258 3.251 9.475 1.00 89.12 97 ALA A O 1
ATOM 745 N N . ILE A 1 98 ? -3.240 2.532 8.816 1.00 88.94 98 ILE A N 1
ATOM 746 C CA . ILE A 1 98 ? -2.817 3.823 8.249 1.00 88.94 98 ILE A CA 1
ATOM 747 C C . ILE A 1 98 ? -3.611 4.136 6.975 1.00 88.94 98 ILE A C 1
ATOM 749 O O . ILE A 1 98 ? -4.109 5.249 6.834 1.00 88.94 98 ILE A O 1
ATOM 753 N N . LEU A 1 99 ? -3.768 3.165 6.072 1.00 88.25 99 LEU A N 1
ATOM 754 C CA . LEU A 1 99 ? -4.519 3.326 4.824 1.00 88.25 99 LEU A CA 1
ATOM 755 C C . LEU A 1 99 ? -5.990 3.675 5.075 1.00 88.25 99 LEU A C 1
ATOM 757 O O . LEU A 1 99 ? -6.491 4.616 4.465 1.00 88.25 99 LEU A O 1
ATOM 761 N N . HIS A 1 100 ? -6.646 2.998 6.020 1.00 86.38 100 HIS A N 1
ATOM 762 C CA . HIS A 1 100 ? -8.014 3.317 6.432 1.00 86.38 100 HIS A CA 1
ATOM 763 C C . HIS A 1 100 ? -8.111 4.740 6.989 1.00 86.38 100 HIS A C 1
ATOM 765 O O . HIS A 1 100 ? -8.899 5.532 6.486 1.00 86.38 100 HIS A O 1
ATOM 771 N N . LYS A 1 101 ? -7.221 5.131 7.912 1.00 87.50 101 LYS A N 1
ATOM 772 C CA . LYS A 1 101 ? -7.182 6.511 8.432 1.00 87.50 101 LYS A CA 1
ATOM 773 C C . LYS A 1 101 ? -6.974 7.561 7.335 1.00 87.50 101 LYS A C 1
ATOM 775 O O . LYS A 1 101 ? -7.516 8.662 7.427 1.00 87.50 101 LYS A O 1
ATOM 780 N N . LEU A 1 102 ? -6.161 7.255 6.323 1.00 86.62 102 LEU A N 1
ATOM 781 C CA . LEU A 1 102 ? -5.932 8.147 5.184 1.00 86.62 102 LEU A CA 1
ATOM 782 C C . LEU A 1 102 ? -7.178 8.270 4.298 1.00 86.62 102 LEU A C 1
ATOM 784 O O . LEU A 1 102 ? -7.477 9.381 3.867 1.00 86.62 102 LEU A O 1
ATOM 788 N N . ALA A 1 103 ? -7.898 7.171 4.061 1.00 83.12 103 ALA A N 1
ATOM 789 C CA . ALA A 1 103 ? -9.149 7.156 3.302 1.00 83.12 103 ALA A CA 1
ATOM 790 C C . ALA A 1 103 ? -10.301 7.856 4.052 1.00 83.12 103 ALA A C 1
ATOM 792 O O . ALA A 1 103 ? -11.067 8.613 3.458 1.00 83.12 103 ALA A O 1
ATOM 793 N N . ASP A 1 104 ? -10.389 7.680 5.371 1.00 82.50 104 ASP A N 1
ATOM 794 C CA . ASP A 1 104 ? -11.406 8.336 6.201 1.00 82.50 104 ASP A CA 1
ATOM 795 C C . ASP A 1 104 ? -11.196 9.854 6.245 1.00 82.50 104 ASP A C 1
ATOM 797 O O . ASP A 1 104 ? -12.141 10.633 6.106 1.00 82.50 104 ASP A O 1
ATOM 801 N N . ARG A 1 105 ? -9.934 10.299 6.355 1.00 77.56 105 ARG A N 1
ATOM 802 C CA . ARG A 1 105 ? -9.588 11.728 6.343 1.00 77.56 105 ARG A CA 1
ATOM 803 C C . ARG A 1 105 ? -9.962 12.407 5.024 1.00 77.56 105 ARG A C 1
ATOM 805 O O . ARG A 1 105 ? -10.304 13.585 5.035 1.00 77.56 105 ARG A O 1
ATOM 812 N N . THR A 1 106 ? -9.883 11.703 3.896 1.00 65.56 106 THR A N 1
ATOM 813 C CA . THR A 1 106 ? -10.295 12.262 2.600 1.00 65.56 106 THR A CA 1
ATOM 814 C C . THR A 1 106 ? -11.800 12.204 2.376 1.00 65.56 106 THR A C 1
ATOM 816 O O . THR A 1 106 ? -12.318 13.048 1.653 1.00 65.56 106 THR A O 1
ATOM 819 N N . LYS A 1 107 ? -12.519 11.276 3.020 1.00 63.19 107 LYS A N 1
ATOM 820 C CA . LYS A 1 107 ? -13.989 11.223 2.994 1.00 63.19 107 LYS A CA 1
ATOM 821 C C . LYS A 1 107 ? -14.642 12.359 3.794 1.00 63.19 107 LYS A C 1
ATOM 823 O O . LYS A 1 107 ? -15.747 12.766 3.463 1.00 63.19 107 LYS A O 1
ATOM 828 N N . ALA A 1 108 ? -13.957 12.882 4.810 1.00 59.50 108 ALA A N 1
ATOM 829 C CA . ALA A 1 108 ? -14.456 13.938 5.693 1.00 59.50 108 ALA A CA 1
ATOM 830 C C . ALA A 1 108 ? -14.331 15.374 5.135 1.00 59.50 108 ALA A C 1
ATOM 832 O O . ALA A 1 108 ? -14.617 16.326 5.861 1.00 59.50 108 ALA A O 1
ATOM 833 N N . ARG A 1 109 ? -13.884 15.558 3.884 1.00 49.09 109 ARG A N 1
ATOM 834 C CA . ARG A 1 109 ? -13.830 16.878 3.241 1.00 49.09 109 ARG A CA 1
ATOM 835 C C . ARG A 1 109 ? -15.060 17.053 2.326 1.00 49.09 109 ARG A C 1
ATOM 837 O O . ARG A 1 109 ? -15.112 16.329 1.330 1.00 49.09 109 ARG A O 1
ATOM 844 N N . PRO A 1 110 ? -16.027 17.926 2.678 1.00 47.94 110 PRO A N 1
ATOM 845 C CA . PRO A 1 110 ? -17.166 18.266 1.822 1.00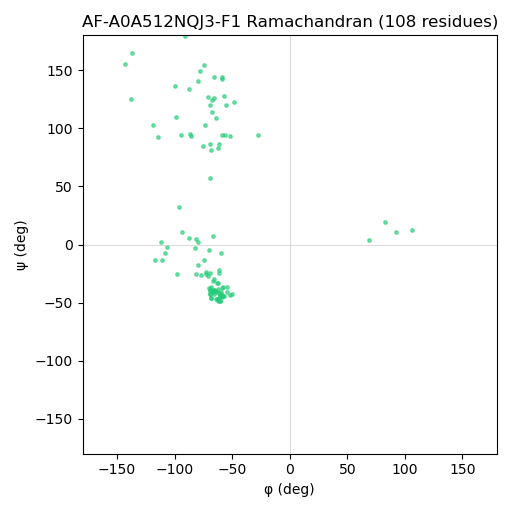 47.94 110 PRO A CA 1
ATOM 846 C C . PRO A 1 110 ? -16.738 19.058 0.582 1.00 47.94 110 PRO A C 1
ATOM 848 O O . PRO A 1 110 ? -15.676 19.730 0.639 1.00 47.94 110 PRO A O 1
#

Mean predicted aligned error: 13.02 Å

Radius of gyration: 17.4 Å; Cα contacts (8 Å, |Δi|>4): 81; chains: 1; bounding box: 64×32×37 Å

Solvent-accessible surface area (backbone atoms only — not comparable to full-atom values): 6892 Å² total; per-residue (Å²): 136,84,83,83,78,84,74,82,76,78,77,79,73,89,56,90,75,78,56,92,89,61,96,64,82,72,70,85,79,62,67,84,81,41,84,86,47,67,59,59,90,41,66,66,54,33,48,53,21,19,50,56,34,34,76,72,72,38,56,66,67,33,16,47,37,36,18,71,61,24,41,61,51,70,69,53,48,68,81,46,51,72,66,60,56,56,67,40,66,73,42,45,74,71,51,48,56,50,51,51,55,54,34,52,61,60,68,72,58,131

Sequence (110 aa):
MTHDGSRNVSGSSCNPYRRKGVQGPIISGFEAMSRVRHKPSSFEEYWLASKAWERKGLPLGTARALANAGFLKVDDLRSANALELASIPRVGRKSLAILHKLADRTKARP

Organism: NCBI:txid1230389

pLDDT: mean 70.96, std 19.33, range [37.66, 92.62]

Foldseek 3Di:
DDDDDPDDPPPPPPDQQPDPDDPGDDPVPLVPLLVPADQDPHPVLLVQQLVVLVVLVDDSVLSSQCNRSRNRDLVVLLVDDLVNQVPGPPCDPVNSVSSVVSNVVVVPDD

Nearest PDB structures (foldseek):
  8xbt-assembly1_K  TM=7.939E-01  e=3.266E-01  Homo sapiens
  5lm9-assembly1_A  TM=6.494E-01  e=2.769E-01  Escherichia coli K-12
  5nwl-assembly1_D  TM=7.691E-01  e=9.827E-01  Homo sapiens
  5nwl-assembly2_N  TM=7.556E-01  e=1.527E+00  Homo sapiens
  2max-assembly1_A  TM=5.400E-01  e=4.545E-01  Helicobacter pylori J99

Secondary structure (DSSP, 8-state):
---------------TT--TT--PPP-TTSTTT-TTS---SSHHHHHHHHHHHHHTT--HHHHHHHHHTT--SSHHHHT--HHHHHHSTT--HHHHHHHHHHHHHHHT--